Protein AF-A0A9N9J735-F1 (afdb_monomer_lite)

Foldseek 3Di:
DADDLCVLLVHDLPDDLVSLVVSLVVLVPDPPPPVSPVSNLSSVVSSVQCNDPVSVVLCVVPNVVSCVVPDRPVPPDDDPPDDD

Radius of gyration: 12.99 Å; chains: 1; bounding box: 27×37×34 Å

pLDDT: mean 74.79, std 16.12, range [41.25, 90.94]

Structure (mmCIF, N/CA/C/O backbone):
data_AF-A0A9N9J735-F1
#
_entry.id   AF-A0A9N9J735-F1
#
loop_
_atom_site.group_PDB
_atom_site.id
_atom_site.type_symbol
_atom_site.label_atom_id
_atom_site.label_alt_id
_atom_site.label_comp_id
_atom_site.label_asym_id
_atom_site.label_entity_id
_atom_site.label_seq_id
_atom_site.pdbx_PDB_ins_code
_atom_site.Cartn_x
_atom_site.Cartn_y
_atom_site.Cartn_z
_atom_site.occupancy
_atom_site.B_iso_or_equiv
_atom_site.auth_seq_id
_atom_site.auth_comp_id
_atom_site.auth_asym_id
_atom_site.auth_atom_id
_atom_site.pdbx_PDB_model_num
ATOM 1 N N . MET A 1 1 ? 10.066 -14.319 -8.163 1.00 50.47 1 MET A N 1
ATOM 2 C CA . MET A 1 1 ? 8.682 -14.158 -7.668 1.00 50.47 1 MET A CA 1
ATOM 3 C C . MET A 1 1 ? 8.609 -12.768 -7.071 1.00 50.47 1 MET A C 1
ATOM 5 O O . MET A 1 1 ? 9.338 -12.523 -6.121 1.00 50.47 1 MET A O 1
ATOM 9 N N . GLY A 1 2 ? 7.870 -11.848 -7.693 1.00 64.00 2 GLY A N 1
ATOM 10 C CA . GLY A 1 2 ? 7.733 -10.483 -7.175 1.00 64.00 2 GLY A CA 1
ATOM 11 C C . GLY A 1 2 ? 7.018 -10.478 -5.824 1.00 64.00 2 GLY A C 1
ATOM 12 O O . GLY A 1 2 ? 6.199 -11.360 -5.557 1.00 64.00 2 GLY A O 1
ATOM 13 N N . LYS A 1 3 ? 7.348 -9.513 -4.962 1.00 74.25 3 LYS A N 1
ATOM 14 C CA . LYS A 1 3 ? 6.613 -9.284 -3.716 1.00 74.25 3 LYS A CA 1
ATOM 15 C C . LYS A 1 3 ? 5.198 -8.811 -4.052 1.00 74.25 3 LYS A C 1
ATOM 17 O O . LYS A 1 3 ? 5.048 -7.820 -4.759 1.00 74.25 3 LYS A O 1
ATOM 22 N N . ASP A 1 4 ? 4.183 -9.499 -3.534 1.00 87.94 4 ASP A N 1
ATOM 23 C CA . ASP A 1 4 ? 2.781 -9.061 -3.580 1.00 87.94 4 ASP A CA 1
ATOM 24 C C . ASP A 1 4 ? 2.492 -8.205 -2.337 1.00 87.94 4 ASP A C 1
ATOM 26 O O . ASP A 1 4 ? 2.193 -8.744 -1.268 1.00 87.94 4 ASP A O 1
ATOM 30 N N . TYR A 1 5 ? 2.572 -6.878 -2.449 1.00 89.38 5 TYR A N 1
ATOM 31 C CA . TYR A 1 5 ? 2.357 -5.973 -1.313 1.00 89.38 5 TYR A CA 1
ATOM 32 C C . TYR A 1 5 ? 0.948 -6.101 -0.719 1.00 89.38 5 TYR A C 1
ATOM 34 O O . TYR A 1 5 ? 0.789 -6.062 0.500 1.00 89.38 5 TYR A O 1
ATO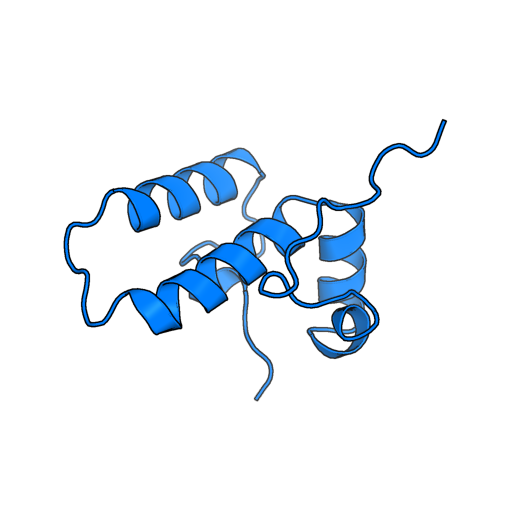M 42 N N . TYR A 1 6 ? -0.060 -6.376 -1.552 1.00 90.94 6 TYR A N 1
ATOM 43 C CA . TYR A 1 6 ? -1.425 -6.649 -1.093 1.00 90.94 6 TYR A CA 1
ATOM 44 C C . TYR A 1 6 ? -1.489 -7.907 -0.214 1.00 90.94 6 TYR A C 1
ATOM 46 O O . TYR A 1 6 ? -2.068 -7.883 0.869 1.00 90.94 6 TYR A O 1
ATOM 54 N N . LYS A 1 7 ? -0.809 -8.992 -0.616 1.00 88.81 7 LYS A N 1
ATOM 55 C CA . LYS A 1 7 ? -0.740 -10.225 0.188 1.00 88.81 7 LYS A CA 1
ATOM 56 C C . LYS A 1 7 ? 0.087 -10.047 1.455 1.00 88.81 7 LYS A C 1
ATOM 58 O O . LYS A 1 7 ? -0.249 -10.645 2.471 1.00 88.81 7 LYS A O 1
ATOM 63 N N . ILE A 1 8 ? 1.141 -9.234 1.401 1.00 87.50 8 ILE A N 1
ATOM 64 C CA . ILE A 1 8 ? 1.981 -8.914 2.562 1.00 87.50 8 ILE A CA 1
ATOM 65 C C . ILE A 1 8 ? 1.170 -8.159 3.623 1.00 87.50 8 ILE A C 1
ATOM 67 O O . ILE A 1 8 ? 1.262 -8.492 4.801 1.00 87.50 8 ILE A O 1
ATOM 71 N N . LEU A 1 9 ? 0.337 -7.195 3.212 1.00 86.88 9 LEU A N 1
ATOM 72 C CA . LEU A 1 9 ? -0.608 -6.515 4.107 1.00 86.88 9 LEU A CA 1
ATOM 73 C C . LEU A 1 9 ? -1.841 -7.359 4.455 1.00 86.88 9 LEU A C 1
ATOM 75 O O . LEU A 1 9 ? -2.582 -7.004 5.368 1.00 86.88 9 LEU A O 1
ATOM 79 N N . GLY A 1 10 ? -2.080 -8.459 3.740 1.00 87.94 10 GLY A N 1
ATOM 80 C CA . GLY A 1 10 ? -3.268 -9.290 3.920 1.00 87.94 10 GLY A CA 1
ATOM 81 C C . GLY A 1 10 ? -4.561 -8.589 3.498 1.00 87.94 10 GLY A C 1
ATOM 82 O O . GLY A 1 10 ? -5.604 -8.822 4.106 1.00 87.94 10 GLY A O 1
ATOM 83 N N . VAL A 1 11 ? -4.486 -7.723 2.488 1.00 90.38 11 VAL A N 1
ATOM 84 C CA . VAL A 1 11 ? -5.623 -6.990 1.919 1.00 90.38 11 VAL A CA 1
ATOM 85 C C . VAL A 1 11 ? -5.895 -7.430 0.481 1.00 90.38 11 VAL A C 1
ATOM 87 O O . VAL A 1 11 ? -5.048 -8.052 -0.167 1.00 90.38 11 VAL A O 1
ATOM 90 N N . ASP A 1 12 ? -7.078 -7.097 -0.034 1.00 90.50 12 ASP A N 1
ATOM 91 C CA . ASP A 1 12 ? -7.395 -7.319 -1.443 1.00 90.50 12 ASP A CA 1
ATOM 92 C C . ASP A 1 12 ? -6.669 -6.304 -2.345 1.00 90.50 12 ASP A C 1
ATOM 94 O O . ASP A 1 12 ? -6.338 -5.195 -1.928 1.00 90.50 12 ASP A O 1
ATOM 98 N N . LYS A 1 13 ? -6.451 -6.649 -3.617 1.00 87.00 13 LYS A N 1
ATOM 99 C CA . LYS A 1 13 ? -5.903 -5.714 -4.617 1.00 87.00 13 LYS A CA 1
ATOM 100 C C . LYS A 1 13 ? -6.788 -4.482 -4.841 1.00 87.00 13 LYS A C 1
ATOM 102 O O . LYS A 1 13 ? -6.301 -3.439 -5.271 1.00 87.00 13 LYS A O 1
ATOM 107 N N . ASN A 1 14 ? -8.082 -4.607 -4.546 1.00 87.25 14 ASN A N 1
ATOM 108 C CA . ASN A 1 14 ? -9.053 -3.521 -4.605 1.00 87.25 14 ASN A CA 1
ATOM 109 C C . ASN A 1 14 ? -9.165 -2.749 -3.284 1.00 87.25 14 ASN A C 1
ATOM 111 O O . ASN A 1 14 ? -10.029 -1.882 -3.186 1.00 87.25 14 ASN A O 1
ATOM 115 N N . ALA A 1 15 ? -8.322 -3.050 -2.290 1.00 88.81 15 ALA A N 1
ATOM 116 C CA . ALA A 1 15 ? -8.383 -2.392 -0.997 1.00 88.81 15 ALA A CA 1
ATOM 117 C C . ALA A 1 15 ? -8.196 -0.880 -1.123 1.00 88.81 15 ALA A C 1
ATOM 119 O O . ALA A 1 15 ? -7.350 -0.380 -1.888 1.00 88.81 15 ALA A O 1
ATOM 120 N N . ASP A 1 16 ? -9.007 -0.165 -0.357 1.00 90.00 16 ASP A N 1
ATOM 121 C CA . ASP A 1 16 ? -8.950 1.278 -0.221 1.00 90.00 16 ASP A CA 1
ATOM 122 C C . ASP A 1 16 ? -7.910 1.705 0.829 1.00 90.00 16 ASP A C 1
ATOM 124 O O . ASP A 1 16 ? -7.323 0.901 1.559 1.00 90.00 16 ASP A O 1
ATOM 128 N N . GLU A 1 17 ? -7.640 3.008 0.884 1.00 86.31 17 GLU A N 1
ATOM 129 C CA . GLU A 1 17 ? -6.652 3.582 1.801 1.00 86.31 17 GLU A CA 1
ATOM 130 C C . GLU A 1 17 ? -6.985 3.308 3.280 1.00 86.31 17 GLU A C 1
ATOM 132 O O . GLU A 1 17 ? -6.068 3.149 4.096 1.00 86.31 17 GLU A O 1
ATOM 137 N N . GLU A 1 18 ? -8.270 3.208 3.648 1.00 88.56 18 GLU A N 1
ATOM 138 C CA . GLU A 1 18 ? -8.665 2.914 5.028 1.00 88.56 18 GLU A CA 1
ATOM 139 C C . GLU A 1 18 ? -8.352 1.462 5.397 1.00 88.56 18 GLU A C 1
ATOM 141 O O . GLU A 1 18 ? -7.816 1.204 6.483 1.00 88.56 18 GLU A O 1
ATOM 146 N N . GLU A 1 19 ? -8.613 0.518 4.490 1.00 90.00 19 GLU A N 1
ATOM 147 C CA . GLU A 1 19 ? -8.255 -0.893 4.653 1.00 90.00 19 GLU A CA 1
ATOM 148 C C . GLU A 1 19 ? -6.742 -1.094 4.780 1.00 90.00 19 GLU A C 1
ATOM 150 O O . GLU A 1 19 ? -6.288 -1.782 5.702 1.00 90.00 19 GLU A O 1
ATOM 155 N N . LEU A 1 20 ? -5.951 -0.426 3.933 1.00 89.69 20 LEU A N 1
ATOM 156 C CA . LEU A 1 20 ? -4.485 -0.452 3.995 1.00 89.69 20 LEU A CA 1
ATOM 157 C C . LEU A 1 20 ? -3.970 0.038 5.353 1.00 89.69 20 LEU A C 1
ATOM 159 O O . LEU A 1 20 ? -3.138 -0.609 5.997 1.00 89.69 20 LEU A O 1
ATOM 163 N N . LYS A 1 21 ? -4.511 1.159 5.834 1.00 87.69 21 LYS A N 1
ATOM 164 C CA . LYS A 1 21 ? -4.143 1.753 7.125 1.00 87.69 21 LYS A CA 1
ATOM 165 C C . LYS A 1 21 ? -4.554 0.876 8.305 1.00 87.69 21 LYS A C 1
ATOM 167 O O . LYS A 1 21 ? -3.815 0.770 9.290 1.00 87.69 21 LYS A O 1
ATOM 172 N N . LYS A 1 22 ? -5.720 0.234 8.221 1.00 88.56 22 LYS A N 1
ATOM 173 C CA . LYS A 1 22 ? -6.230 -0.687 9.243 1.00 88.56 22 LYS A CA 1
ATOM 174 C C . LYS A 1 22 ? -5.381 -1.954 9.326 1.00 88.56 22 LYS A C 1
ATOM 176 O O . LYS A 1 22 ? -5.030 -2.367 10.434 1.00 88.56 22 LYS A O 1
ATOM 181 N N . ALA A 1 23 ? -5.012 -2.531 8.183 1.00 87.62 23 ALA A N 1
ATOM 182 C CA . ALA A 1 23 ? -4.124 -3.686 8.104 1.00 87.62 23 ALA A CA 1
ATOM 183 C C . ALA A 1 23 ? -2.743 -3.370 8.697 1.00 87.62 23 ALA A C 1
ATOM 185 O O . ALA A 1 23 ? -2.281 -4.070 9.601 1.00 87.62 23 ALA A O 1
ATOM 186 N N . TYR A 1 24 ? -2.140 -2.250 8.291 1.00 86.06 24 TYR A N 1
ATOM 187 C CA . TYR A 1 24 ? -0.851 -1.799 8.815 1.00 86.06 24 TYR A CA 1
ATOM 188 C C . TYR A 1 24 ? -0.865 -1.609 10.342 1.00 86.06 24 TYR A C 1
ATOM 190 O O . TYR A 1 24 ? -0.005 -2.137 11.051 1.00 86.06 24 TYR A O 1
ATOM 198 N N . ARG A 1 25 ? -1.891 -0.937 10.889 1.00 83.31 25 ARG A N 1
ATOM 199 C CA . ARG A 1 25 ? -2.044 -0.765 12.347 1.00 83.31 25 ARG A CA 1
ATOM 200 C C . ARG A 1 25 ? -2.201 -2.085 13.099 1.00 83.31 25 ARG A C 1
ATOM 202 O O . ARG A 1 25 ? -1.653 -2.225 14.191 1.00 83.31 25 ARG A O 1
ATOM 209 N N . LYS A 1 26 ? -2.935 -3.049 12.535 1.00 80.25 26 LYS A N 1
ATOM 210 C CA . LYS A 1 26 ? -3.114 -4.379 13.139 1.00 80.25 26 LYS A CA 1
ATOM 211 C C . LYS A 1 26 ? -1.776 -5.116 13.267 1.00 80.25 26 LYS A C 1
ATOM 213 O O . LYS A 1 26 ? -1.536 -5.779 14.275 1.00 80.25 26 LYS A O 1
ATOM 218 N N . HIS A 1 27 ? -0.894 -4.949 12.285 1.00 74.75 27 HIS A N 1
ATOM 219 C CA . HIS A 1 27 ? 0.445 -5.527 12.311 1.00 74.75 27 HIS A CA 1
ATOM 220 C C . HIS A 1 27 ? 1.388 -4.832 13.301 1.00 74.75 27 HIS A C 1
ATOM 222 O O . HIS A 1 27 ? 2.109 -5.529 14.009 1.00 74.75 27 HIS A O 1
ATOM 228 N N . GLN A 1 28 ? 1.340 -3.500 13.434 1.00 68.62 28 GLN A N 1
ATOM 229 C CA . GLN A 1 28 ? 2.129 -2.792 14.456 1.00 68.62 28 GLN A CA 1
ATOM 230 C C . GLN A 1 28 ? 1.708 -3.129 15.899 1.00 68.62 28 GLN A C 1
ATOM 232 O O . GLN A 1 28 ? 2.533 -3.091 16.806 1.00 68.62 28 GLN A O 1
ATOM 237 N N . GLY A 1 29 ? 0.427 -3.441 16.124 1.00 63.56 29 GLY A N 1
ATOM 238 C CA . GLY A 1 29 ? -0.117 -3.756 17.450 1.00 63.56 29 GLY A CA 1
ATOM 239 C C . GLY A 1 29 ? 0.050 -5.211 17.903 1.00 63.56 29 GLY A C 1
ATOM 240 O O . GLY A 1 29 ? -0.408 -5.555 18.990 1.00 63.56 29 GLY A O 1
ATOM 241 N N . SER A 1 30 ? 0.659 -6.076 17.087 1.00 59.81 30 SER A N 1
ATOM 242 C CA . SER A 1 30 ? 0.834 -7.499 17.406 1.00 59.81 30 SER A CA 1
ATOM 243 C C . SER A 1 30 ? 2.141 -7.721 18.185 1.00 59.81 30 SER A C 1
ATOM 245 O O . SER A 1 30 ? 3.207 -7.304 17.746 1.00 59.81 30 SER A O 1
ATO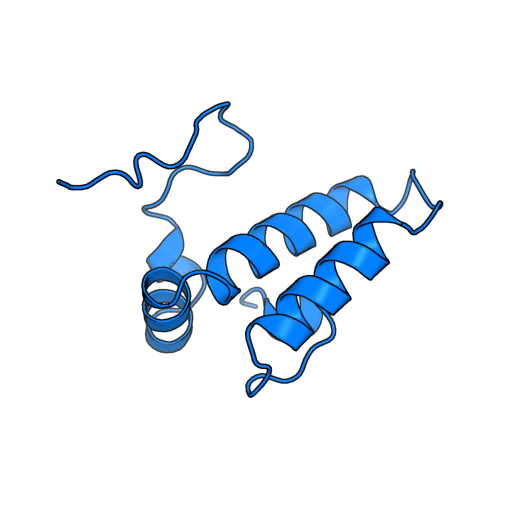M 247 N N . ALA A 1 31 ? 2.062 -8.360 19.357 1.00 57.06 31 ALA A N 1
ATOM 248 C CA . ALA A 1 31 ? 3.152 -8.464 20.341 1.00 57.06 31 ALA A CA 1
ATOM 249 C C . ALA A 1 31 ? 4.296 -9.447 19.985 1.00 57.06 31 ALA A C 1
ATOM 251 O O . ALA A 1 31 ? 5.245 -9.588 20.757 1.00 57.06 31 ALA A O 1
ATOM 252 N N . ASP A 1 32 ? 4.234 -10.110 18.831 1.00 58.28 32 ASP A N 1
ATOM 253 C CA . ASP A 1 32 ? 5.218 -11.103 18.385 1.00 58.28 32 ASP A CA 1
ATOM 254 C C . ASP A 1 32 ? 6.454 -10.442 17.760 1.00 58.28 32 ASP A C 1
ATOM 256 O O . ASP A 1 32 ? 6.496 -10.204 16.560 1.00 58.28 32 ASP A O 1
ATOM 260 N N . LYS A 1 33 ? 7.479 -10.130 18.561 1.00 57.97 33 LYS A N 1
ATOM 261 C CA . LYS A 1 33 ? 8.647 -9.335 18.121 1.00 57.97 33 LYS A CA 1
ATOM 262 C C . LYS A 1 33 ? 9.677 -10.083 17.257 1.00 57.97 33 LYS A C 1
ATOM 264 O O . LYS A 1 33 ? 10.259 -9.468 16.371 1.00 57.97 33 LYS A O 1
ATOM 269 N N . GLU A 1 34 ? 9.902 -11.382 17.465 1.00 55.19 34 GLU A N 1
ATOM 270 C CA . GLU A 1 34 ? 11.030 -12.108 16.835 1.00 55.19 34 GLU A CA 1
ATOM 271 C C . GLU A 1 34 ? 10.790 -12.509 15.372 1.00 55.19 34 GLU A C 1
ATOM 273 O O . GLU A 1 34 ? 11.675 -12.374 14.532 1.00 55.19 34 GLU A O 1
ATOM 278 N N . ALA A 1 35 ? 9.582 -12.957 15.027 1.00 55.28 35 ALA A N 1
ATOM 279 C CA . ALA A 1 35 ? 9.217 -13.243 13.635 1.00 55.28 35 ALA A CA 1
ATOM 280 C C . ALA A 1 35 ? 8.687 -12.001 12.894 1.00 55.28 35 ALA A C 1
ATOM 282 O O . ALA A 1 35 ? 8.470 -12.050 11.677 1.00 55.28 35 ALA A O 1
ATOM 283 N N . ALA A 1 36 ? 8.454 -10.902 13.621 1.00 63.75 36 ALA A N 1
ATOM 284 C CA . ALA A 1 36 ? 7.927 -9.673 13.054 1.00 63.75 36 ALA A CA 1
ATOM 285 C C . ALA A 1 36 ? 8.982 -8.856 12.336 1.00 63.75 36 ALA A C 1
ATOM 287 O O . ALA A 1 36 ? 8.613 -8.241 11.359 1.00 63.75 36 ALA A O 1
ATOM 288 N N . GLU A 1 37 ? 10.256 -8.839 12.725 1.00 66.06 37 GLU A N 1
ATOM 289 C CA . GLU A 1 37 ? 11.188 -7.834 12.189 1.00 66.06 37 GLU A CA 1
ATOM 290 C C . GLU A 1 37 ? 11.311 -7.877 10.654 1.00 66.06 37 GLU A C 1
ATOM 292 O O . GLU A 1 37 ? 11.128 -6.865 9.976 1.00 66.06 37 GLU A O 1
ATOM 297 N N . LYS A 1 38 ? 11.502 -9.071 10.079 1.00 67.56 38 LYS A N 1
ATOM 298 C CA . LYS A 1 38 ? 11.558 -9.239 8.618 1.00 67.56 38 LYS A CA 1
ATOM 299 C C . LYS A 1 38 ? 10.213 -8.939 7.950 1.00 67.56 38 LYS A C 1
ATOM 301 O O . LYS A 1 38 ? 10.172 -8.250 6.936 1.00 67.56 38 LYS A O 1
ATOM 306 N N . LYS A 1 39 ? 9.115 -9.409 8.550 1.00 75.12 39 LYS A N 1
ATOM 307 C CA . LYS A 1 39 ? 7.755 -9.166 8.048 1.00 75.12 39 LYS A CA 1
ATOM 308 C C . LYS A 1 39 ? 7.357 -7.697 8.162 1.00 75.12 39 LYS A C 1
ATOM 310 O O . LYS A 1 39 ? 6.626 -7.197 7.326 1.00 75.12 39 LYS A O 1
ATOM 315 N N . PHE A 1 40 ? 7.849 -6.991 9.170 1.00 78.75 40 PHE A N 1
ATOM 316 C CA . PHE A 1 40 ? 7.540 -5.602 9.466 1.00 78.75 40 PHE A CA 1
ATOM 317 C C . PHE A 1 40 ? 8.174 -4.684 8.436 1.00 78.75 40 PHE A C 1
ATOM 319 O O . PHE A 1 40 ? 7.521 -3.742 7.993 1.00 78.75 40 PHE A O 1
ATOM 326 N N . LYS A 1 41 ? 9.409 -4.985 8.008 1.00 80.94 41 LYS A N 1
ATOM 327 C CA . LYS A 1 41 ? 10.034 -4.285 6.880 1.00 80.94 41 LYS A CA 1
ATOM 328 C C . LYS A 1 41 ? 9.190 -4.441 5.615 1.00 80.94 41 LYS A C 1
ATOM 330 O O . LYS A 1 41 ? 8.843 -3.441 5.000 1.00 80.94 41 LYS A O 1
ATOM 335 N N . GLU A 1 42 ? 8.776 -5.667 5.295 1.00 84.56 42 GLU A N 1
ATOM 336 C CA . GLU A 1 42 ? 7.924 -5.944 4.129 1.00 84.56 42 GLU A CA 1
ATOM 337 C C . GLU A 1 42 ? 6.541 -5.273 4.233 1.00 84.56 42 GLU A C 1
ATOM 339 O O . GLU A 1 42 ? 6.061 -4.707 3.257 1.00 84.56 42 GLU A O 1
ATOM 344 N N . ILE A 1 43 ? 5.913 -5.287 5.411 1.00 85.12 43 ILE A N 1
ATOM 345 C CA . ILE A 1 43 ? 4.612 -4.653 5.688 1.00 85.12 43 ILE A CA 1
ATOM 346 C C . ILE A 1 43 ? 4.701 -3.128 5.598 1.00 85.12 43 ILE A C 1
ATOM 348 O O . ILE A 1 43 ? 3.791 -2.493 5.068 1.00 85.12 43 ILE A O 1
ATOM 352 N N . SER A 1 44 ? 5.784 -2.540 6.106 1.00 84.56 44 SER A N 1
ATOM 353 C CA . SER A 1 44 ? 6.016 -1.096 6.033 1.00 84.56 44 SER A CA 1
ATOM 354 C C . SER A 1 44 ? 6.230 -0.659 4.589 1.00 84.56 44 SER A C 1
ATOM 356 O O . SER A 1 44 ? 5.564 0.268 4.144 1.00 84.56 44 SER A O 1
ATOM 358 N N . GLU A 1 45 ? 7.065 -1.384 3.839 1.00 86.25 45 GLU A N 1
ATOM 359 C CA . GLU A 1 45 ? 7.293 -1.167 2.404 1.00 86.25 45 GLU A CA 1
ATOM 360 C C . GLU A 1 45 ? 5.981 -1.295 1.609 1.00 86.25 45 GLU A C 1
ATOM 362 O O . GLU A 1 45 ? 5.640 -0.422 0.813 1.00 86.25 45 GLU A O 1
ATOM 367 N N . ALA A 1 46 ? 5.191 -2.336 1.884 1.00 89.06 46 ALA A N 1
ATOM 368 C CA . ALA A 1 46 ? 3.898 -2.555 1.247 1.00 89.06 46 ALA A CA 1
ATOM 369 C C . ALA A 1 46 ? 2.909 -1.415 1.523 1.00 89.06 46 ALA A C 1
ATOM 371 O O . ALA A 1 46 ? 2.271 -0.911 0.601 1.00 89.06 46 ALA A O 1
ATOM 372 N N . TYR A 1 47 ? 2.778 -0.994 2.783 1.00 90.00 47 TYR A N 1
ATOM 373 C CA . TYR A 1 47 ? 1.892 0.106 3.156 1.00 90.00 47 TYR A CA 1
ATOM 374 C C . TYR A 1 47 ? 2.332 1.418 2.511 1.00 90.00 47 TYR A C 1
ATOM 376 O O . TYR A 1 47 ? 1.505 2.149 1.977 1.00 90.00 47 TYR A O 1
ATOM 384 N N . GLU A 1 48 ? 3.629 1.700 2.516 1.00 86.50 48 GLU A N 1
ATOM 385 C CA . GLU A 1 48 ? 4.211 2.902 1.934 1.00 86.50 48 GLU A CA 1
ATOM 386 C C . GLU A 1 48 ? 3.915 3.027 0.431 1.00 86.50 48 GLU A C 1
ATOM 388 O O . GLU A 1 48 ? 3.531 4.091 -0.051 1.00 86.50 48 GLU A O 1
ATOM 393 N N . VAL A 1 49 ? 4.051 1.923 -0.3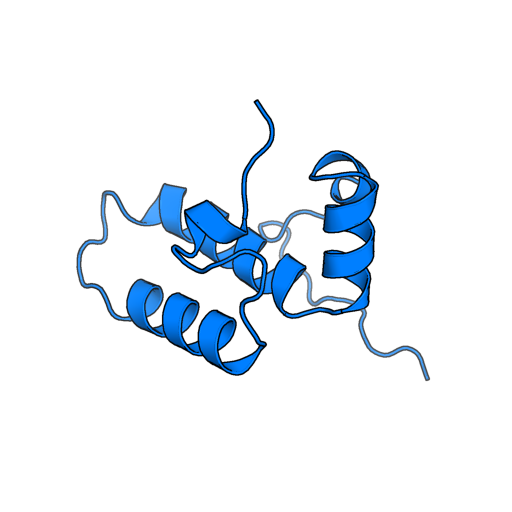02 1.00 89.31 49 VAL A N 1
ATOM 394 C CA . VAL A 1 49 ? 3.768 1.868 -1.738 1.00 89.31 49 VAL A CA 1
ATOM 395 C C . VAL A 1 49 ? 2.275 1.964 -2.017 1.00 89.31 49 VAL A C 1
ATOM 397 O O . VAL A 1 49 ? 1.868 2.712 -2.898 1.00 89.31 49 VAL A O 1
ATOM 400 N N . LEU A 1 50 ? 1.458 1.201 -1.291 1.00 89.62 50 LEU A N 1
ATOM 401 C CA . LEU A 1 50 ? 0.030 1.089 -1.581 1.00 89.62 50 LEU A CA 1
ATOM 402 C C . LEU A 1 50 ? -0.780 2.294 -1.082 1.00 89.62 50 LEU A C 1
ATOM 404 O O . LEU A 1 50 ? -1.844 2.572 -1.634 1.00 89.62 50 LEU A O 1
ATOM 408 N N . SER A 1 51 ? -0.289 3.007 -0.062 1.00 88.19 51 SER A N 1
ATOM 409 C CA . SER A 1 51 ? -0.919 4.231 0.453 1.00 88.19 51 SER A CA 1
ATOM 410 C C . SER A 1 51 ? -0.643 5.467 -0.406 1.00 88.19 51 SER A C 1
ATOM 412 O O . SER A 1 51 ? -1.458 6.387 -0.417 1.00 88.19 51 SER A O 1
ATOM 414 N N . ASP A 1 52 ? 0.462 5.497 -1.157 1.00 87.88 52 ASP A N 1
ATOM 415 C CA . ASP A 1 52 ? 0.760 6.572 -2.103 1.00 87.88 52 ASP A CA 1
ATOM 416 C C . ASP A 1 52 ? 0.213 6.211 -3.487 1.00 87.88 52 ASP A C 1
ATOM 418 O O . ASP A 1 52 ? 0.665 5.264 -4.128 1.00 87.88 52 ASP A O 1
ATOM 422 N N . LYS A 1 53 ? -0.752 6.991 -3.982 1.00 86.62 53 LYS A N 1
ATOM 423 C CA . LYS A 1 53 ? -1.381 6.753 -5.291 1.00 86.62 53 LYS A CA 1
ATOM 424 C C . LYS A 1 53 ? -0.369 6.689 -6.436 1.00 86.62 53 LYS A C 1
ATOM 426 O O . LYS A 1 53 ? -0.541 5.863 -7.328 1.00 86.62 53 LYS A O 1
ATOM 431 N N . ASN A 1 54 ? 0.682 7.509 -6.411 1.00 86.69 54 ASN A N 1
ATOM 432 C CA . ASN A 1 54 ? 1.708 7.510 -7.453 1.00 86.69 54 ASN A CA 1
ATOM 433 C C . ASN A 1 54 ? 2.569 6.245 -7.366 1.00 86.69 54 ASN A C 1
ATOM 435 O O . ASN A 1 54 ? 2.811 5.592 -8.380 1.00 86.69 54 ASN A O 1
ATOM 439 N N . LYS A 1 55 ? 3.001 5.856 -6.158 1.00 87.44 55 LYS A N 1
ATOM 440 C CA . LYS A 1 55 ? 3.778 4.620 -5.967 1.00 87.44 55 LYS A CA 1
ATOM 441 C C . LYS A 1 55 ? 2.953 3.377 -6.281 1.00 87.44 55 LYS A C 1
ATOM 443 O O . LYS A 1 55 ? 3.468 2.480 -6.941 1.00 87.44 55 LYS A O 1
ATOM 448 N N . ARG A 1 56 ? 1.679 3.344 -5.879 1.00 89.19 56 ARG A N 1
ATOM 449 C CA . ARG A 1 56 ? 0.731 2.274 -6.207 1.00 89.19 56 ARG A CA 1
ATOM 450 C C . ARG A 1 56 ? 0.557 2.145 -7.712 1.00 89.19 56 ARG A C 1
ATOM 452 O O . ARG A 1 56 ? 0.650 1.041 -8.221 1.00 89.19 56 ARG A O 1
ATOM 459 N N . GLN A 1 57 ? 0.401 3.253 -8.435 1.00 88.44 57 GLN A N 1
ATOM 460 C CA . GLN A 1 57 ? 0.332 3.228 -9.899 1.00 88.44 57 GLN A CA 1
ATOM 461 C C . GLN A 1 57 ? 1.604 2.663 -10.538 1.00 88.44 57 GLN A C 1
ATOM 463 O O . GLN A 1 57 ? 1.517 1.839 -11.444 1.00 88.44 57 GLN A O 1
ATOM 468 N N . ILE A 1 58 ? 2.784 3.073 -10.062 1.00 88.50 58 ILE A N 1
ATOM 469 C CA . ILE A 1 58 ? 4.065 2.550 -10.558 1.00 88.50 58 ILE A CA 1
ATOM 470 C C . ILE A 1 58 ? 4.192 1.056 -10.245 1.00 88.50 58 ILE A C 1
ATOM 472 O O . ILE A 1 58 ? 4.595 0.285 -11.110 1.00 88.50 58 ILE A O 1
ATOM 476 N N . TYR A 1 59 ? 3.817 0.639 -9.039 1.00 88.12 59 TYR A N 1
ATOM 477 C CA . TYR A 1 59 ? 3.831 -0.757 -8.617 1.00 88.12 59 TYR A CA 1
ATOM 478 C C . TYR A 1 59 ? 2.847 -1.620 -9.409 1.00 88.12 59 TYR A C 1
ATOM 480 O O . TYR A 1 59 ? 3.203 -2.699 -9.866 1.00 88.12 59 TYR A O 1
ATOM 488 N N . ASP A 1 60 ? 1.627 -1.143 -9.625 1.00 87.75 60 ASP A N 1
ATOM 489 C CA . ASP A 1 60 ? 0.619 -1.870 -10.392 1.00 87.75 60 ASP A CA 1
ATOM 490 C C . ASP A 1 60 ? 1.022 -1.969 -11.881 1.00 87.75 60 ASP A C 1
ATOM 492 O O . ASP A 1 60 ? 0.671 -2.941 -12.549 1.00 87.75 60 AS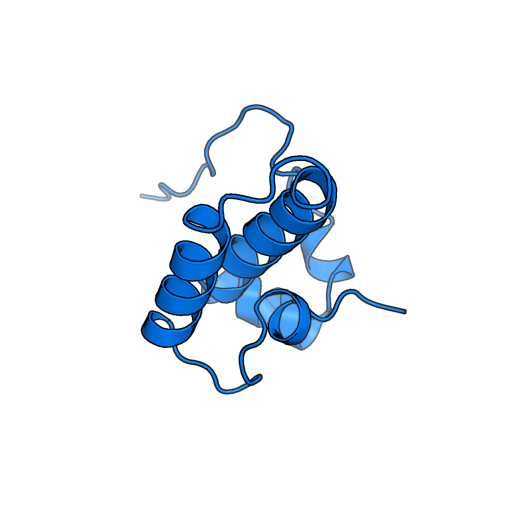P A O 1
ATOM 496 N N . ALA A 1 61 ? 1.787 -0.999 -12.405 1.00 88.12 61 ALA A N 1
ATOM 497 C CA . ALA A 1 61 ? 2.250 -0.974 -13.796 1.00 88.12 61 ALA A CA 1
ATOM 498 C C . ALA A 1 61 ? 3.567 -1.737 -14.045 1.00 88.12 61 ALA A C 1
ATOM 500 O O . ALA A 1 61 ? 3.714 -2.387 -15.079 1.00 88.12 61 ALA A O 1
ATOM 501 N N . TYR A 1 62 ? 4.528 -1.651 -13.122 1.00 86.00 62 TYR A N 1
ATOM 502 C CA . TYR A 1 62 ? 5.907 -2.136 -13.2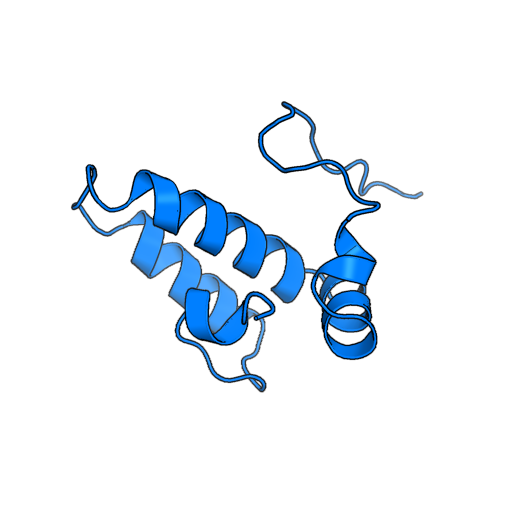93 1.00 86.00 62 TYR A CA 1
ATOM 503 C C . TYR A 1 62 ? 6.368 -3.092 -12.181 1.00 86.00 62 TYR A C 1
ATOM 505 O O . TYR A 1 62 ? 7.484 -3.610 -12.226 1.00 86.00 62 TYR A O 1
ATOM 513 N N . GLY A 1 63 ? 5.541 -3.333 -11.166 1.00 83.25 63 GLY A N 1
ATOM 514 C CA . GLY A 1 63 ? 5.891 -4.126 -9.991 1.00 83.25 63 GLY A CA 1
ATOM 515 C C . GLY A 1 63 ? 6.934 -3.458 -9.092 1.00 83.25 63 GLY A C 1
ATOM 516 O O . GLY A 1 63 ? 7.199 -2.258 -9.160 1.00 83.25 63 GLY A O 1
ATOM 517 N N . GLU A 1 64 ? 7.568 -4.276 -8.251 1.00 81.31 64 GLU A N 1
ATOM 518 C CA . GLU A 1 64 ? 8.721 -3.903 -7.412 1.00 81.31 64 GLU A CA 1
ATOM 519 C C . GLU A 1 64 ? 9.826 -3.188 -8.209 1.00 81.31 64 GLU A C 1
ATOM 521 O O . GLU A 1 64 ? 10.489 -2.288 -7.697 1.00 81.31 64 GLU A O 1
ATOM 526 N N . GLU A 1 65 ? 10.051 -3.587 -9.461 1.00 80.88 65 GLU A N 1
ATOM 527 C CA . GLU A 1 65 ? 11.154 -3.066 -10.272 1.00 80.88 65 GLU A CA 1
ATOM 528 C C . GLU A 1 65 ? 10.983 -1.581 -10.601 1.00 80.88 65 GLU A C 1
ATOM 530 O O . GLU A 1 65 ? 11.973 -0.851 -10.615 1.00 80.88 65 GLU A O 1
ATOM 535 N N . GLY A 1 66 ? 9.740 -1.108 -10.748 1.00 78.88 66 GLY A N 1
ATOM 536 C CA . GLY A 1 66 ? 9.441 0.318 -10.905 1.00 78.88 66 GLY A CA 1
ATOM 537 C C . GLY A 1 66 ? 9.745 1.148 -9.654 1.00 78.88 66 GLY A C 1
ATOM 538 O O . GLY A 1 66 ? 9.953 2.355 -9.750 1.00 78.88 66 GLY A O 1
ATOM 539 N N . LEU A 1 67 ? 9.818 0.507 -8.485 1.00 76.31 67 LEU A N 1
ATOM 540 C CA . LEU A 1 67 ? 10.089 1.156 -7.202 1.00 76.31 67 LEU A CA 1
ATOM 541 C C . LEU A 1 67 ? 11.557 1.073 -6.776 1.00 76.31 67 LEU A C 1
ATOM 543 O O . LEU A 1 67 ? 11.963 1.835 -5.906 1.00 76.31 67 LEU A O 1
ATOM 547 N N . LYS A 1 68 ? 12.378 0.212 -7.396 1.00 68.75 68 LYS A N 1
ATOM 548 C CA . LYS A 1 68 ? 13.822 0.082 -7.097 1.00 68.75 68 LYS A CA 1
ATOM 549 C C . LYS A 1 68 ? 14.641 1.353 -7.367 1.00 68.75 68 LYS A C 1
ATOM 551 O O . LYS A 1 68 ? 15.784 1.434 -6.930 1.00 68.75 68 LYS A O 1
ATOM 556 N N . GLY A 1 69 ? 14.071 2.339 -8.063 1.00 60.28 69 GLY A N 1
ATOM 557 C CA . GLY A 1 69 ? 14.644 3.682 -8.197 1.00 60.28 69 GLY A CA 1
ATOM 558 C C . GLY A 1 69 ? 14.410 4.596 -6.984 1.00 60.28 69 GLY A C 1
ATOM 559 O O . GLY A 1 69 ? 15.008 5.668 -6.918 1.00 60.28 69 GLY A O 1
ATOM 560 N N . ALA A 1 70 ? 13.561 4.196 -6.031 1.00 55.66 70 ALA A N 1
ATOM 561 C CA . ALA A 1 70 ? 13.319 4.914 -4.785 1.00 55.66 70 ALA A CA 1
ATOM 562 C C . ALA A 1 70 ? 14.235 4.371 -3.667 1.00 55.66 70 ALA A C 1
ATOM 564 O O . ALA A 1 70 ? 14.415 3.154 -3.561 1.00 55.66 70 ALA A O 1
ATOM 565 N N . PRO A 1 71 ? 14.838 5.241 -2.834 1.00 51.12 71 PRO A N 1
ATOM 566 C CA . PRO A 1 71 ? 15.724 4.801 -1.763 1.00 51.12 71 PRO A CA 1
ATOM 567 C C . PRO A 1 71 ? 14.975 3.894 -0.767 1.00 51.12 71 PRO A C 1
ATOM 569 O O . PRO A 1 71 ? 13.814 4.164 -0.455 1.00 51.12 71 PRO A O 1
ATOM 572 N N . PRO A 1 72 ? 15.616 2.820 -0.265 1.00 48.94 72 PRO A N 1
ATOM 573 C CA . PRO A 1 72 ? 14.992 1.902 0.677 1.00 48.94 72 PRO A CA 1
ATOM 574 C C . PRO A 1 72 ? 14.690 2.588 2.022 1.00 48.94 72 PRO A C 1
ATOM 576 O O . PRO A 1 72 ? 15.457 3.451 2.458 1.00 48.94 72 PRO A O 1
ATOM 579 N N . PRO A 1 73 ? 13.639 2.149 2.737 1.00 48.2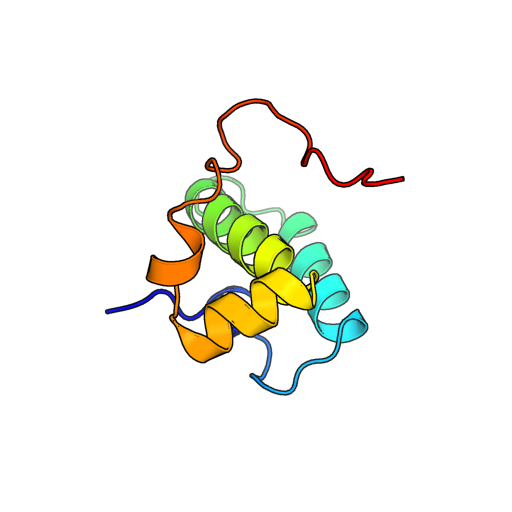5 73 PRO A N 1
ATOM 580 C CA . PRO A 1 73 ? 13.184 2.767 3.988 1.00 48.25 73 PRO A CA 1
ATOM 581 C C . PRO A 1 73 ? 14.177 2.657 5.163 1.00 48.25 73 PRO A C 1
ATOM 583 O O . PRO A 1 73 ? 13.997 3.317 6.181 1.00 48.25 73 PRO A O 1
ATOM 586 N N . ASP A 1 74 ? 15.246 1.861 5.040 1.00 50.41 74 ASP A N 1
ATOM 587 C CA . ASP A 1 74 ? 16.289 1.703 6.073 1.00 50.41 74 ASP A CA 1
ATOM 588 C C . ASP A 1 74 ? 17.382 2.796 5.996 1.00 50.41 74 ASP A C 1
ATOM 590 O O . ASP A 1 74 ? 18.244 2.889 6.866 1.00 50.41 74 ASP A O 1
ATOM 594 N N . ALA A 1 75 ? 17.343 3.669 4.983 1.00 46.16 75 ALA A N 1
ATOM 595 C CA . ALA A 1 75 ? 18.281 4.779 4.825 1.00 46.16 75 ALA A CA 1
ATOM 596 C C . ALA A 1 75 ? 17.703 6.103 5.360 1.00 46.16 75 ALA A C 1
ATOM 598 O O . ALA A 1 75 ? 17.620 7.073 4.619 1.00 46.16 75 ALA A O 1
ATOM 599 N N . GLY A 1 76 ? 17.290 6.140 6.636 1.00 45.88 76 GLY A N 1
ATOM 600 C CA . GLY A 1 76 ? 17.216 7.357 7.471 1.00 45.88 76 GLY A CA 1
ATOM 601 C C . GLY A 1 76 ? 16.697 8.655 6.830 1.00 45.88 76 GLY A C 1
ATOM 602 O O . GLY A 1 76 ? 17.210 9.728 7.139 1.00 45.88 76 GLY A O 1
ATOM 603 N N . GLY A 1 77 ? 15.709 8.584 5.943 1.00 41.25 77 GLY A N 1
ATOM 604 C CA . GLY A 1 77 ? 15.358 9.700 5.080 1.00 41.25 77 GLY A CA 1
ATOM 605 C C . GLY A 1 77 ? 13.865 9.758 4.874 1.00 41.25 77 GLY A C 1
ATOM 606 O O . GLY A 1 77 ? 13.288 8.913 4.198 1.00 41.25 77 GLY A O 1
ATOM 607 N N . ALA A 1 78 ? 13.258 10.787 5.455 1.00 42.16 78 ALA A N 1
ATOM 608 C CA . ALA A 1 78 ? 11.985 11.304 5.007 1.00 42.16 78 ALA A CA 1
ATOM 609 C C . ALA A 1 78 ? 11.918 11.262 3.475 1.00 42.16 78 ALA A C 1
ATOM 611 O O . ALA A 1 78 ? 12.832 11.723 2.789 1.00 42.16 78 ALA A O 1
ATOM 612 N N . PHE A 1 79 ? 10.816 10.741 2.951 1.00 49.56 79 PHE A N 1
ATOM 613 C CA . PHE A 1 79 ? 10.357 11.121 1.629 1.00 49.56 79 PHE A CA 1
ATOM 614 C C . PHE A 1 79 ? 10.569 12.629 1.435 1.00 49.56 79 PHE A C 1
ATOM 616 O O . PHE A 1 79 ? 10.009 13.408 2.215 1.00 49.56 79 PHE A O 1
ATOM 623 N N . PRO A 1 80 ? 11.296 13.086 0.406 1.00 46.16 80 PRO A N 1
ATOM 624 C CA . PRO A 1 80 ? 11.195 14.467 -0.028 1.00 46.16 80 PRO A CA 1
ATOM 625 C C . PRO A 1 80 ? 9.870 14.602 -0.796 1.00 46.16 80 PRO A C 1
ATOM 627 O O . PRO A 1 80 ? 9.835 14.732 -2.012 1.00 46.16 80 PRO A O 1
ATOM 630 N N . GLY A 1 81 ? 8.757 14.478 -0.072 1.00 49.78 81 GLY A N 1
ATOM 631 C CA . GLY A 1 81 ? 7.388 14.626 -0.557 1.00 49.78 81 GLY A CA 1
ATOM 632 C C . GLY A 1 81 ? 6.824 15.975 -0.137 1.00 49.78 81 GLY A C 1
ATOM 633 O O . GLY A 1 81 ? 5.824 16.040 0.568 1.00 49.78 81 GLY A O 1
ATOM 634 N N . GLY A 1 82 ? 7.512 17.044 -0.527 1.00 48.06 82 GLY A N 1
ATOM 635 C CA . GLY A 1 82 ? 7.052 18.423 -0.423 1.00 48.06 82 GLY A CA 1
ATOM 636 C C . GLY A 1 82 ? 7.431 19.148 -1.704 1.00 48.06 82 GLY A C 1
ATOM 637 O O . GLY A 1 82 ? 8.324 19.989 -1.693 1.00 48.06 82 GLY A O 1
ATOM 638 N N . PHE A 1 83 ? 6.826 18.749 -2.825 1.00 52.16 83 PHE A N 1
ATOM 639 C CA . PHE A 1 83 ? 6.907 19.534 -4.052 1.00 52.16 83 PHE A CA 1
ATOM 640 C C . PHE A 1 83 ? 5.887 20.674 -3.931 1.00 52.16 83 PHE A C 1
ATOM 642 O O . PHE A 1 83 ? 4.700 20.413 -3.731 1.00 52.16 83 PHE A O 1
ATOM 649 N N . GLN A 1 84 ? 6.397 21.907 -3.943 1.00 46.56 84 GLN A N 1
ATOM 650 C CA . GLN A 1 84 ? 5.648 23.166 -3.894 1.00 46.56 84 GLN A CA 1
ATOM 651 C C . GLN A 1 84 ? 5.007 23.493 -5.244 1.00 46.56 84 GLN A C 1
ATOM 653 O O . GLN A 1 84 ? 5.602 23.112 -6.278 1.00 46.56 84 GLN A O 1
#

Organism: NCBI:txid60492

Sequence (84 aa):
MGKDYYKILGVDKNADEEELKKAYRKHQGSADKEAAEKKFKEISEAYEVLSDKNKRQIYDAYGEEGLKGAPPPDAGGAFPGGFQ

InterPro domains:
  IPR001623 DnaJ domain [PF00226] (4-60)
  IPR001623 DnaJ domain [PR00625] (6-24)
  IPR001623 DnaJ domain [PR00625] (35-55)
  IPR001623 DnaJ domain [PR00625] (55-74)
  IPR001623 DnaJ domain [PS50076] (4-63)
  IPR001623 DnaJ domain [SM00271] (3-55)
  IPR001623 DnaJ domain [cd06257] (4-52)
  IPR018253 DnaJ domain, conserved site [PS00636] (40-59)
  IPR036869 Chaperone J-domain superfamily [G3DSA:1.10.287.110] (2-84)
  IPR036869 Chaperone J-domain superfamily [SSF46565] (3-83)

Secondary structure (DSSP, 8-state):
----HHHHHT--TT--HHHHHHHHHHHHT----TTHHHHHHHHHHHHHHHHSHHHHHHHHHHTHHHHTTSPPTTSS--------